Protein AF-A0A941VFE6-F1 (afdb_monomer)

Mean predicted aligned error: 3.66 Å

Secondary structure (DSSP, 8-state):
-EEE-TTS-EEEE--SSS--------HHHHHHHHHHS-TTTSPPPP-

Solvent-accessible surface area (backbone atoms only — not comparable to full-atom values): 3305 Å² total; per-residue (Å²): 93,74,45,65,51,100,85,68,50,74,71,31,68,44,91,74,86,90,85,85,73,76,74,92,80,61,66,70,59,55,51,52,51,45,68,78,53,49,62,79,79,73,57,81,75,84,131

Foldseek 3Di:
DFDADPVGRTQWDDPDDDDDTDGDDDPVVVVVVCVVPVPVVVDDDDD

Sequence (47 aa):
SMIVDPWGVVLDRLPRGSGVVVAGMNRTHIQRLRQSLPALQHRTLGR

Radius of gyration: 14.85 Å; Cα contacts (8 Å, |Δi|>4): 34; chains: 1; bounding box: 32×29×34 Å

pLDDT: mean 94.24, std 5.09, range [63.75, 98.25]

Structure (mmCIF, N/CA/C/O backbone):
data_AF-A0A941VFE6-F1
#
_entry.id   AF-A0A941VFE6-F1
#
loop_
_atom_site.group_PDB
_atom_site.id
_atom_site.type_symbol
_atom_site.label_atom_id
_atom_site.label_alt_id
_atom_site.label_comp_id
_atom_site.label_asym_id
_atom_site.label_entity_id
_atom_s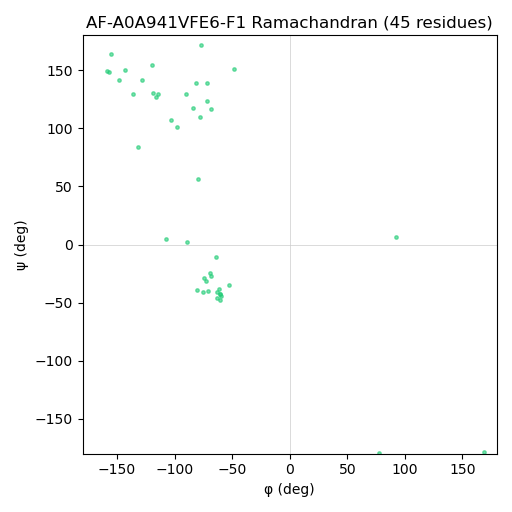ite.label_seq_id
_atom_site.pdbx_PDB_ins_code
_atom_site.Cartn_x
_atom_site.Cartn_y
_atom_site.Cartn_z
_atom_site.occupancy
_atom_site.B_iso_or_equiv
_atom_site.auth_seq_id
_atom_site.auth_comp_id
_atom_site.auth_asym_id
_atom_site.auth_atom_id
_atom_site.pdbx_PDB_model_num
ATOM 1 N N . SER A 1 1 ? 6.001 7.524 -8.854 1.00 95.50 1 SER A N 1
ATOM 2 C CA . SER A 1 1 ? 4.826 6.701 -8.472 1.00 95.50 1 SER A CA 1
ATOM 3 C C . SER A 1 1 ? 5.240 5.617 -7.491 1.00 95.50 1 SER A C 1
ATOM 5 O O . SER A 1 1 ? 6.415 5.274 -7.496 1.00 95.50 1 SER A O 1
ATOM 7 N N . MET A 1 2 ? 4.346 5.105 -6.636 1.00 97.38 2 MET A N 1
ATOM 8 C CA . MET A 1 2 ? 4.709 4.149 -5.576 1.00 97.38 2 MET A CA 1
ATOM 9 C C . MET A 1 2 ? 3.509 3.311 -5.117 1.00 97.38 2 MET A C 1
ATOM 11 O O . MET A 1 2 ? 2.389 3.818 -5.101 1.00 97.38 2 MET A O 1
ATOM 15 N N . ILE A 1 3 ? 3.758 2.066 -4.708 1.00 97.56 3 ILE A N 1
ATOM 16 C CA . ILE A 1 3 ? 2.806 1.201 -4.001 1.00 97.56 3 ILE A CA 1
ATOM 17 C C . ILE A 1 3 ? 3.351 0.952 -2.592 1.00 97.56 3 ILE A C 1
ATOM 19 O O . ILE A 1 3 ? 4.510 0.571 -2.432 1.00 97.56 3 ILE A O 1
ATOM 23 N N . VAL A 1 4 ? 2.514 1.169 -1.577 1.00 96.19 4 VAL A N 1
ATOM 24 C CA . VAL A 1 4 ? 2.867 1.008 -0.159 1.00 96.19 4 VAL A CA 1
ATOM 25 C C . VAL A 1 4 ? 1.832 0.117 0.516 1.00 96.19 4 VAL A C 1
ATOM 27 O O . VAL A 1 4 ? 0.640 0.205 0.208 1.00 96.19 4 VAL A O 1
ATOM 30 N N . ASP A 1 5 ? 2.281 -0.748 1.417 1.00 93.69 5 ASP A N 1
ATOM 31 C CA . ASP A 1 5 ? 1.395 -1.550 2.251 1.00 93.69 5 ASP A CA 1
ATOM 32 C C . ASP A 1 5 ? 0.779 -0.728 3.413 1.00 93.69 5 ASP A C 1
ATOM 34 O O . ASP A 1 5 ? 1.163 0.422 3.651 1.00 93.69 5 ASP A O 1
ATOM 38 N N . PRO A 1 6 ? -0.191 -1.282 4.167 1.00 92.31 6 PRO A N 1
ATOM 39 C CA . PRO A 1 6 ? -0.829 -0.563 5.272 1.00 92.31 6 PRO A CA 1
ATOM 40 C C . PRO A 1 6 ? 0.086 -0.198 6.455 1.00 92.31 6 PRO A C 1
ATOM 42 O O . PRO A 1 6 ? -0.362 0.544 7.326 1.00 92.31 6 PRO A O 1
ATOM 45 N N . TRP A 1 7 ? 1.316 -0.719 6.520 1.00 91.38 7 TRP A N 1
ATOM 46 C CA . TRP A 1 7 ? 2.293 -0.472 7.590 1.00 91.38 7 TRP A CA 1
ATOM 47 C C . TRP A 1 7 ? 3.459 0.427 7.154 1.00 91.38 7 TRP A C 1
ATOM 49 O O . TRP A 1 7 ? 4.385 0.664 7.927 1.00 91.38 7 TRP A O 1
ATOM 59 N N . GLY A 1 8 ? 3.408 0.958 5.930 1.00 93.00 8 GLY A N 1
ATOM 60 C CA . GLY A 1 8 ? 4.417 1.871 5.396 1.00 93.00 8 GLY A CA 1
ATOM 61 C C . GLY A 1 8 ? 5.542 1.188 4.617 1.00 93.00 8 GLY A C 1
ATOM 62 O O . GLY A 1 8 ? 6.479 1.871 4.201 1.00 93.00 8 GLY A O 1
ATOM 63 N N . VAL A 1 9 ? 5.470 -0.124 4.373 1.00 94.81 9 VAL A N 1
ATOM 64 C CA . VAL A 1 9 ? 6.455 -0.823 3.538 1.00 94.81 9 VAL A CA 1
ATOM 65 C C . VAL A 1 9 ? 6.249 -0.428 2.082 1.00 94.81 9 VAL A C 1
ATOM 67 O O . VAL A 1 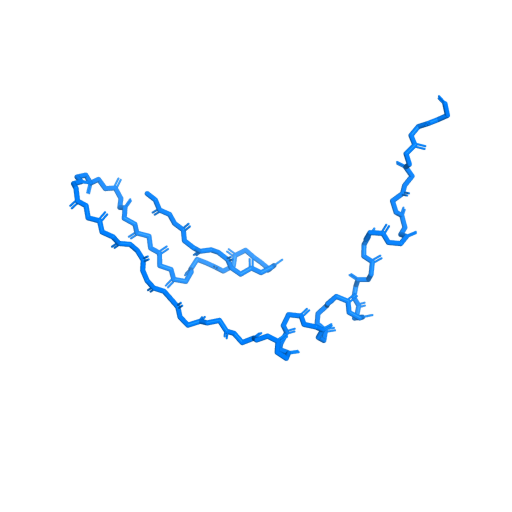9 ? 5.174 -0.612 1.512 1.00 94.81 9 VAL A O 1
ATOM 70 N N . VAL A 1 10 ? 7.302 0.094 1.457 1.00 96.31 10 VAL A N 1
ATOM 71 C CA . VAL A 1 10 ? 7.311 0.415 0.028 1.00 96.31 10 VAL A CA 1
ATOM 72 C C . VAL A 1 10 ? 7.504 -0.874 -0.766 1.00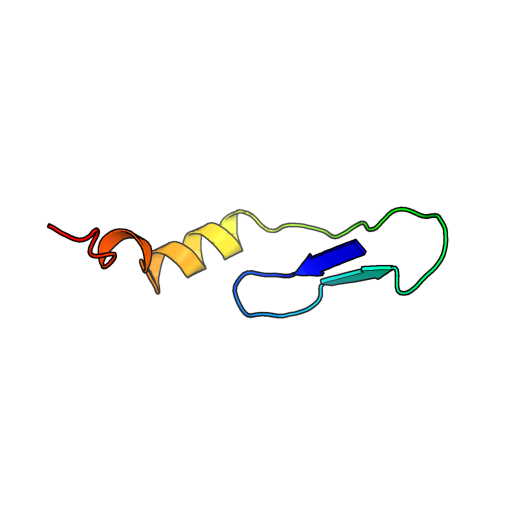 96.31 10 VAL A C 1
ATOM 74 O O . VAL A 1 10 ? 8.586 -1.452 -0.746 1.00 96.31 10 VAL A O 1
ATOM 77 N N . LEU A 1 11 ? 6.455 -1.317 -1.459 1.00 96.44 11 LEU A N 1
ATOM 78 C CA . LEU A 1 11 ? 6.467 -2.557 -2.239 1.00 96.44 11 LEU A CA 1
ATOM 79 C C . LEU A 1 11 ? 7.126 -2.367 -3.607 1.00 96.44 11 LEU A C 1
ATOM 81 O O . LEU A 1 11 ? 7.849 -3.244 -4.064 1.00 96.44 11 LEU A O 1
ATOM 85 N N . ASP A 1 12 ? 6.881 -1.224 -4.247 1.00 97.94 12 ASP A N 1
ATOM 86 C CA . ASP A 1 12 ? 7.551 -0.822 -5.485 1.00 97.94 12 ASP A CA 1
ATOM 87 C C . ASP A 1 12 ? 7.458 0.704 -5.660 1.00 97.94 12 ASP A C 1
ATOM 89 O O . ASP A 1 12 ? 6.496 1.340 -5.209 1.00 97.94 12 ASP A O 1
ATOM 93 N N . ARG A 1 13 ? 8.458 1.315 -6.301 1.00 97.75 13 ARG A N 1
ATOM 94 C CA . ARG A 1 13 ? 8.487 2.754 -6.584 1.00 97.75 13 ARG A CA 1
ATOM 95 C C . ARG A 1 13 ? 9.220 3.071 -7.883 1.00 97.75 13 ARG A C 1
ATOM 97 O O . ARG A 1 13 ? 10.299 2.557 -8.147 1.00 97.75 13 ARG A O 1
ATOM 104 N N . LEU A 1 14 ? 8.692 4.051 -8.612 1.00 98.25 14 LEU A N 1
ATOM 105 C CA . LEU A 1 14 ? 9.337 4.694 -9.754 1.00 98.25 14 LEU A CA 1
ATOM 106 C C . LEU A 1 14 ? 9.885 6.070 -9.328 1.00 98.25 14 LEU A C 1
ATOM 108 O O . LEU A 1 14 ? 9.071 6.982 -9.117 1.00 98.25 14 LEU A O 1
ATOM 112 N N . PRO A 1 15 ? 11.219 6.238 -9.185 1.00 95.12 15 PRO A N 1
ATOM 113 C CA . PRO A 1 15 ? 11.816 7.472 -8.667 1.00 95.12 15 PRO A CA 1
ATOM 114 C C . PRO A 1 15 ? 11.735 8.661 -9.629 1.00 95.12 15 PRO A C 1
ATOM 116 O O . PRO A 1 15 ? 11.516 9.784 -9.181 1.00 95.12 15 PRO A O 1
ATOM 119 N N . ARG A 1 16 ? 11.942 8.436 -10.933 1.00 95.88 16 ARG A N 1
ATOM 120 C CA . ARG A 1 16 ? 11.916 9.454 -12.000 1.00 95.88 16 ARG A CA 1
ATOM 121 C C . ARG A 1 16 ? 11.592 8.802 -13.348 1.00 95.88 16 ARG A C 1
ATOM 123 O O . ARG A 1 16 ? 11.773 7.598 -13.499 1.00 95.88 16 ARG A O 1
ATOM 130 N N . GLY A 1 17 ? 11.207 9.624 -14.326 1.00 96.56 17 GLY A N 1
ATOM 131 C CA . GLY A 1 17 ? 10.972 9.196 -15.708 1.00 96.56 17 GLY A CA 1
ATOM 132 C C . GLY A 1 17 ? 9.635 8.482 -15.920 1.00 96.56 17 GLY A C 1
ATOM 133 O O . GLY A 1 17 ? 8.835 8.341 -14.994 1.00 96.56 1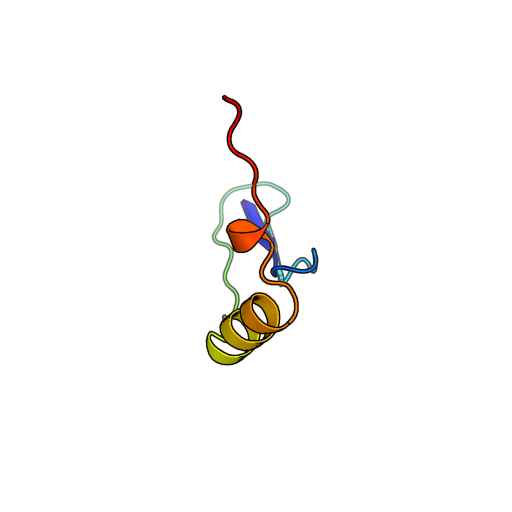7 GLY A O 1
ATOM 134 N N . SER A 1 18 ? 9.391 8.063 -17.161 1.00 97.50 18 SER A N 1
ATOM 135 C CA . SER A 1 18 ? 8.174 7.351 -17.564 1.00 97.50 18 SER A CA 1
ATOM 136 C C . SER A 1 18 ? 8.258 5.868 -17.218 1.00 97.50 18 SER A C 1
ATOM 138 O O . SER A 1 18 ? 9.288 5.234 -17.433 1.00 97.50 18 SER A O 1
ATOM 140 N N . GLY A 1 19 ? 7.159 5.298 -16.728 1.00 96.94 19 GLY A N 1
ATOM 141 C CA . GLY A 1 19 ? 7.083 3.876 -16.412 1.00 96.94 19 GLY A CA 1
ATOM 142 C C . GLY A 1 19 ? 5.832 3.509 -15.624 1.00 96.94 19 GLY A C 1
ATOM 143 O O . GLY A 1 19 ? 4.993 4.360 -15.321 1.00 96.94 19 GLY A O 1
ATOM 144 N N . VAL A 1 20 ? 5.733 2.229 -15.277 1.00 97.44 20 VAL A N 1
ATOM 145 C CA . VAL A 1 20 ? 4.662 1.660 -14.452 1.00 97.44 20 VAL A CA 1
ATOM 146 C C . VAL A 1 20 ? 5.250 1.047 -13.184 1.00 97.44 20 VAL A C 1
ATOM 148 O O . VAL A 1 20 ? 6.417 0.671 -13.158 1.00 97.44 20 VAL A O 1
ATOM 151 N N . VAL A 1 21 ? 4.438 0.971 -12.134 1.00 97.94 21 VAL A N 1
ATOM 152 C CA . VAL A 1 21 ? 4.790 0.385 -10.832 1.00 97.94 21 VAL A CA 1
ATOM 153 C C . VAL A 1 21 ? 3.838 -0.781 -10.596 1.00 97.94 21 VAL A C 1
ATOM 155 O O . VAL A 1 21 ? 2.628 -0.607 -10.765 1.00 97.94 21 VAL A O 1
ATOM 158 N N . VAL A 1 22 ? 4.359 -1.957 -10.240 1.00 97.38 22 VAL A N 1
ATOM 159 C CA . VAL A 1 22 ? 3.567 -3.193 -10.112 1.00 97.38 22 VAL A CA 1
ATOM 160 C C . VAL A 1 22 ? 3.973 -3.939 -8.846 1.00 97.38 22 VAL A C 1
ATOM 162 O O . VAL A 1 22 ? 5.143 -4.223 -8.630 1.00 97.38 22 VAL A O 1
ATOM 165 N N . ALA A 1 23 ? 2.994 -4.313 -8.024 1.00 97.25 23 ALA A N 1
ATOM 166 C CA . ALA A 1 23 ? 3.223 -5.122 -6.833 1.00 97.25 23 ALA A CA 1
ATOM 167 C C . ALA A 1 23 ? 2.073 -6.107 -6.601 1.00 97.25 23 ALA A C 1
ATOM 169 O O . ALA A 1 23 ? 0.917 -5.838 -6.940 1.00 97.25 23 ALA A O 1
ATOM 170 N N . GLY A 1 24 ? 2.390 -7.247 -5.987 1.00 95.12 24 GLY A N 1
ATOM 171 C CA . GLY A 1 24 ? 1.391 -8.209 -5.531 1.00 95.12 24 GLY A CA 1
ATOM 172 C C . GLY A 1 24 ? 0.634 -7.692 -4.306 1.00 95.12 24 GLY A C 1
ATOM 173 O O . GLY A 1 24 ? 1.230 -7.134 -3.388 1.00 95.12 24 GLY A O 1
ATOM 174 N N . MET A 1 25 ? -0.682 -7.912 -4.265 1.00 90.19 25 MET A N 1
ATOM 175 C CA . MET A 1 25 ? -1.517 -7.574 -3.108 1.00 90.19 25 MET A CA 1
ATOM 176 C C . MET A 1 25 ? -2.134 -8.824 -2.490 1.00 90.19 25 MET A C 1
ATOM 178 O O . MET A 1 25 ? -2.846 -9.577 -3.155 1.00 90.19 25 MET A O 1
ATOM 182 N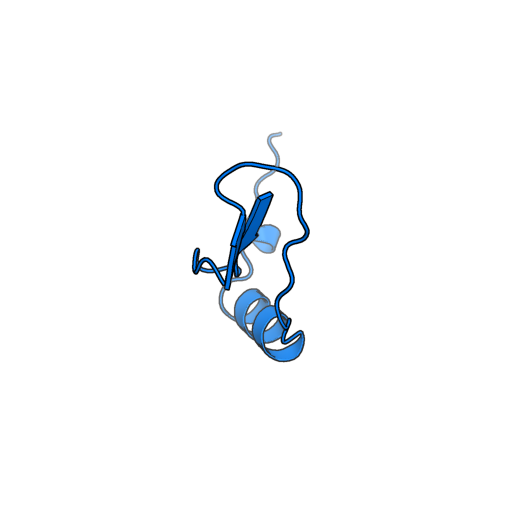 N . ASN A 1 26 ? -1.936 -9.002 -1.184 1.00 92.75 26 ASN A N 1
ATOM 183 C CA . ASN A 1 26 ? -2.582 -10.062 -0.418 1.00 92.75 26 ASN A CA 1
ATOM 184 C C . ASN A 1 26 ? -3.81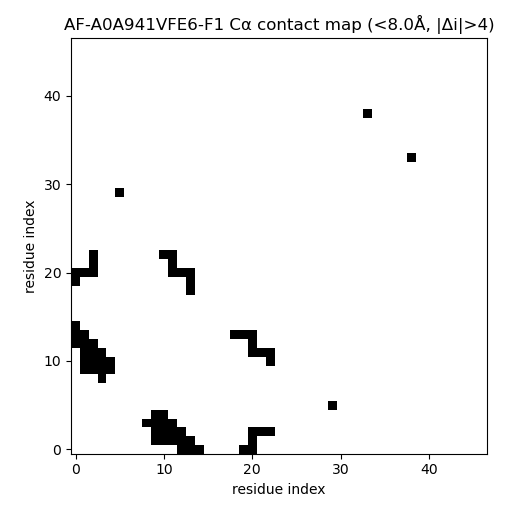5 -9.513 0.317 1.00 92.75 26 ASN A C 1
ATOM 186 O O . ASN A 1 26 ? -3.708 -8.886 1.373 1.00 92.75 26 ASN A O 1
ATOM 190 N N . ARG A 1 27 ? -5.007 -9.775 -0.230 1.00 93.94 27 ARG A N 1
ATOM 191 C CA . ARG A 1 27 ? -6.278 -9.311 0.354 1.00 93.94 27 ARG A CA 1
ATOM 192 C C . ARG A 1 27 ? -6.523 -9.866 1.756 1.00 93.94 27 ARG A C 1
ATOM 194 O O . ARG A 1 27 ? -6.989 -9.129 2.621 1.00 93.94 27 ARG A O 1
ATOM 201 N N . THR A 1 28 ? -6.165 -11.125 1.995 1.00 96.00 28 THR A N 1
ATOM 202 C CA . THR A 1 28 ? -6.319 -11.778 3.301 1.00 96.00 28 THR A CA 1
ATOM 203 C C . THR A 1 28 ? -5.468 -11.089 4.362 1.00 96.00 28 THR A C 1
ATOM 205 O O . THR A 1 28 ? -5.927 -10.871 5.480 1.00 96.00 28 THR A O 1
ATOM 208 N N . HIS A 1 29 ? -4.242 -10.690 4.014 1.00 92.50 29 HIS A N 1
ATOM 209 C CA . HIS A 1 29 ? -3.374 -9.942 4.920 1.00 92.50 29 HIS A CA 1
ATOM 210 C C . HIS A 1 29 ? -3.970 -8.573 5.283 1.00 92.50 29 HIS A C 1
ATOM 212 O O . HIS A 1 29 ? -4.065 -8.240 6.463 1.00 92.50 29 HIS A O 1
ATOM 218 N N . ILE A 1 30 ? -4.4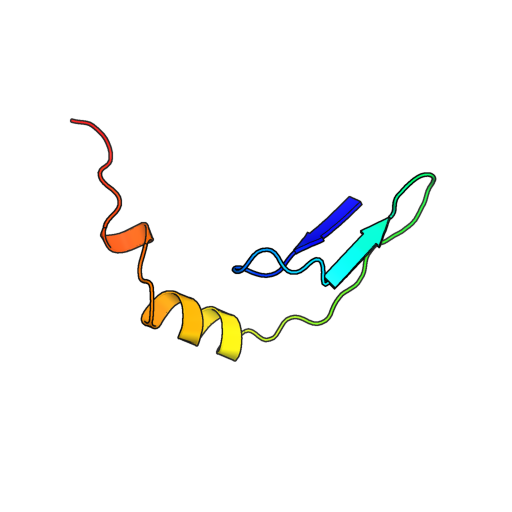69 -7.825 4.292 1.00 94.19 30 ILE A N 1
ATOM 219 C CA . ILE A 1 30 ? -5.118 -6.521 4.518 1.00 94.19 30 ILE A CA 1
ATOM 220 C C . ILE A 1 30 ? -6.356 -6.664 5.413 1.00 94.19 30 ILE A C 1
ATOM 222 O O . ILE A 1 30 ? -6.564 -5.850 6.312 1.00 94.19 30 ILE A O 1
ATOM 226 N N . GLN A 1 31 ? -7.179 -7.691 5.183 1.00 95.19 31 GLN A N 1
ATOM 227 C CA . GLN A 1 31 ? -8.359 -7.963 6.007 1.00 95.19 31 GLN A CA 1
ATOM 228 C C . GLN A 1 31 ? -7.977 -8.237 7.464 1.00 95.19 31 GLN A C 1
ATOM 230 O O . GLN A 1 31 ? -8.544 -7.612 8.358 1.00 95.19 31 GLN A O 1
ATOM 235 N N . ARG A 1 32 ? -6.980 -9.099 7.702 1.00 95.38 32 ARG A N 1
ATOM 236 C CA . ARG A 1 32 ? -6.488 -9.400 9.056 1.00 95.38 32 ARG A CA 1
ATOM 237 C C . ARG A 1 32 ? -5.967 -8.149 9.765 1.00 95.38 32 ARG A C 1
ATOM 239 O O . ARG A 1 32 ? -6.338 -7.915 10.909 1.00 95.38 32 ARG A O 1
ATOM 246 N N . LEU A 1 33 ? -5.183 -7.312 9.081 1.00 93.94 33 LEU A N 1
ATOM 247 C CA . LEU A 1 33 ? -4.668 -6.062 9.656 1.00 93.94 33 LEU A CA 1
ATOM 248 C C . LEU A 1 33 ? -5.789 -5.098 10.066 1.00 93.94 33 LEU A C 1
ATOM 250 O O . LEU A 1 33 ? -5.747 -4.502 11.140 1.00 93.94 33 LEU A O 1
ATOM 254 N N . ARG A 1 34 ? -6.823 -4.957 9.230 1.00 94.88 34 ARG A N 1
ATOM 255 C CA . ARG A 1 34 ? -7.980 -4.101 9.540 1.00 94.88 34 ARG A CA 1
ATOM 256 C C . ARG A 1 34 ? -8.827 -4.643 10.692 1.00 94.88 34 ARG A C 1
ATOM 258 O O . ARG A 1 34 ? -9.485 -3.854 11.359 1.00 94.88 34 ARG A O 1
ATOM 265 N N . GLN A 1 35 ? -8.819 -5.958 10.917 1.00 95.75 35 GLN A N 1
ATOM 266 C CA . GLN A 1 35 ? -9.454 -6.581 12.081 1.00 95.75 35 GLN A CA 1
ATOM 267 C C . GLN A 1 35 ? -8.632 -6.366 13.356 1.00 95.75 35 GLN A C 1
ATOM 269 O O . GLN A 1 35 ? -9.213 -6.078 14.396 1.00 95.75 35 GLN A O 1
ATOM 274 N N . SER A 1 36 ? -7.299 -6.470 13.287 1.00 95.62 36 SER A N 1
ATOM 275 C CA . SER A 1 36 ? -6.430 -6.272 14.455 1.00 95.62 36 SER A CA 1
ATOM 276 C C . SER A 1 36 ? -6.329 -4.808 14.889 1.00 95.62 36 SER A C 1
ATOM 278 O O . SER A 1 36 ? -6.170 -4.536 16.074 1.00 95.62 36 SER A O 1
ATOM 280 N N . LEU A 1 37 ? -6.420 -3.864 13.944 1.00 94.44 37 LEU A N 1
ATOM 281 C CA . LEU A 1 37 ? -6.441 -2.427 14.216 1.00 94.44 37 LEU A CA 1
ATOM 282 C C . LEU A 1 37 ? -7.593 -1.756 13.442 1.00 94.44 37 LEU A C 1
ATOM 284 O O . LEU A 1 37 ? -7.377 -1.211 12.353 1.00 94.44 37 LEU A O 1
ATOM 288 N N . PRO A 1 38 ? -8.827 -1.764 13.981 1.00 95.19 38 PRO A N 1
ATOM 289 C CA . PRO A 1 38 ?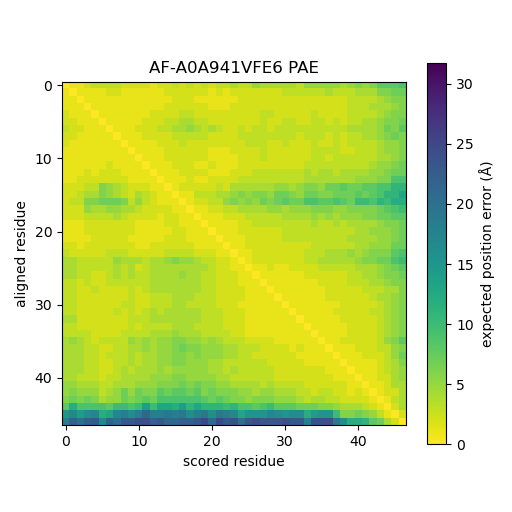 -10.009 -1.238 13.300 1.00 95.19 38 PRO A CA 1
ATOM 290 C C . PRO A 1 38 ? -10.090 0.295 13.385 1.00 95.19 38 PRO A C 1
ATOM 292 O O . PRO A 1 38 ? -11.084 0.863 13.829 1.00 95.19 38 PRO A O 1
ATOM 295 N N . ALA A 1 39 ? -9.049 0.994 12.924 1.00 94.06 39 ALA A N 1
ATOM 296 C CA . ALA A 1 39 ? -8.889 2.443 13.082 1.00 94.06 39 ALA A CA 1
ATOM 297 C C . ALA A 1 39 ? -10.107 3.263 12.608 1.00 94.06 39 ALA A C 1
ATOM 299 O O . ALA A 1 39 ? -10.455 4.271 13.216 1.00 94.06 39 ALA A O 1
ATOM 300 N N . LEU A 1 40 ? -10.797 2.813 11.553 1.00 92.06 40 LEU A N 1
ATOM 301 C CA . LEU A 1 40 ? -11.992 3.489 11.036 1.00 92.06 40 LEU A CA 1
ATOM 302 C C . LEU A 1 40 ? -13.208 3.402 11.972 1.00 92.06 40 LEU A C 1
ATOM 304 O O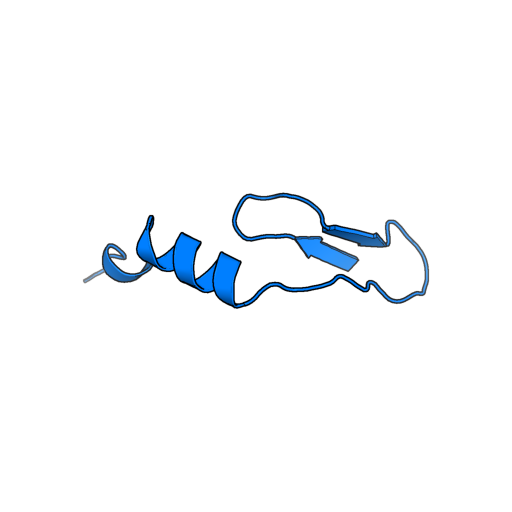 . LEU A 1 40 ? -14.067 4.273 11.891 1.00 92.06 40 LEU A O 1
ATOM 308 N N . GLN A 1 41 ? -13.288 2.392 12.845 1.00 94.81 41 GLN A N 1
ATOM 309 C CA . GLN A 1 41 ? -14.359 2.274 13.846 1.00 94.81 41 GLN A CA 1
ATOM 310 C C . GLN A 1 41 ? -14.163 3.258 15.001 1.00 94.81 41 GLN A C 1
ATOM 312 O O . GLN A 1 41 ? -15.131 3.722 15.590 1.00 94.81 41 GLN A O 1
ATOM 317 N N . HIS A 1 42 ? -12.912 3.608 15.298 1.00 94.50 42 HIS A N 1
ATOM 318 C CA . HIS A 1 42 ? -12.568 4.580 16.337 1.00 94.50 42 HIS A CA 1
ATOM 319 C C . HIS A 1 42 ? -12.509 6.017 15.801 1.00 94.50 42 HIS A C 1
ATOM 321 O O . HIS A 1 42 ? -12.164 6.941 16.535 1.00 94.50 42 HIS A O 1
ATOM 327 N N . ARG A 1 43 ? -12.814 6.227 14.513 1.00 94.19 43 ARG A N 1
ATOM 328 C CA . ARG A 1 43 ? -12.783 7.552 13.896 1.00 94.19 43 ARG A CA 1
ATOM 329 C C . ARG A 1 43 ? -13.905 8.417 14.465 1.00 94.19 43 ARG A C 1
ATOM 331 O O . ARG A 1 43 ? -15.077 8.168 14.197 1.00 94.19 43 ARG A O 1
ATOM 338 N N . THR A 1 44 ? -13.538 9.494 15.145 1.00 94.25 44 THR A N 1
ATOM 339 C CA . THR A 1 44 ? -14.453 10.588 15.460 1.00 94.25 44 THR A CA 1
ATOM 340 C C . THR A 1 44 ? -14.516 11.532 14.264 1.00 94.25 44 THR A C 1
ATOM 342 O O . THR A 1 44 ? -13.515 12.096 13.827 1.00 94.25 44 THR A O 1
ATOM 345 N N . LEU A 1 45 ? -15.700 11.667 13.676 1.00 90.06 45 LEU A N 1
ATOM 346 C CA . LEU A 1 45 ? -15.986 12.784 12.785 1.00 90.06 45 LEU A CA 1
ATOM 347 C C . LEU A 1 45 ? -16.538 13.890 13.680 1.00 90.06 45 LEU A C 1
ATOM 349 O O . LEU A 1 45 ? -17.376 13.602 14.535 1.00 90.06 45 LEU A O 1
ATOM 353 N N . GLY A 1 46 ? -15.978 15.097 13.565 1.00 85.81 46 GLY A N 1
ATOM 354 C CA . GLY A 1 46 ? -16.345 16.237 14.408 1.00 85.81 46 GLY A CA 1
ATOM 355 C C . GLY A 1 46 ? -17.860 16.430 14.487 1.00 85.81 46 GLY A C 1
ATOM 356 O O . GLY A 1 46 ? -18.588 16.045 13.570 1.00 85.81 46 GLY A O 1
ATOM 357 N N . ARG A 1 47 ? -18.315 16.981 15.612 1.00 63.75 47 ARG A N 1
ATOM 358 C CA . ARG A 1 47 ? -19.716 17.353 15.797 1.00 63.75 47 ARG A CA 1
ATOM 359 C C . ARG A 1 47 ? -20.073 18.565 14.949 1.00 63.75 47 ARG A C 1
ATOM 361 O O . ARG A 1 47 ? -19.195 19.449 14.828 1.00 63.75 47 ARG A O 1
#